Protein AF-A0A6V7L127-F1 (afdb_monomer_lite)

Organism: NCBI:txid1563983

Structure (mmCIF, N/CA/C/O backbone):
data_AF-A0A6V7L127-F1
#
_entry.id   AF-A0A6V7L127-F1
#
loop_
_atom_site.group_PDB
_atom_site.id
_atom_site.type_symbol
_atom_site.label_atom_id
_atom_site.label_alt_id
_atom_site.label_comp_id
_atom_site.label_asym_id
_atom_site.label_entity_id
_atom_site.label_seq_id
_atom_site.pdbx_PDB_ins_code
_atom_site.Cartn_x
_atom_site.Cartn_y
_atom_site.Cartn_z
_atom_site.occupancy
_atom_site.B_iso_or_equiv
_atom_site.auth_seq_id
_atom_site.auth_comp_id
_atom_site.auth_asym_id
_atom_site.auth_atom_id
_atom_site.pdbx_PDB_model_num
ATOM 1 N N . LEU A 1 1 ? 3.756 3.086 -11.913 1.00 68.75 1 LEU A N 1
ATOM 2 C CA . LEU A 1 1 ? 4.487 3.930 -10.945 1.00 68.75 1 LEU A CA 1
ATOM 3 C C . LEU A 1 1 ? 3.865 5.314 -10.884 1.00 68.75 1 LEU A C 1
ATOM 5 O O . LEU A 1 1 ? 4.466 6.295 -11.330 1.00 68.75 1 LEU A O 1
ATOM 9 N N . ASP A 1 2 ? 2.639 5.339 -10.369 1.00 82.31 2 ASP A N 1
ATOM 10 C CA . ASP A 1 2 ? 1.858 6.536 -10.067 1.00 82.31 2 ASP A CA 1
ATOM 11 C C . ASP A 1 2 ? 1.959 6.907 -8.583 1.00 82.31 2 ASP A C 1
ATOM 13 O O . ASP A 1 2 ? 1.777 8.077 -8.241 1.00 82.31 2 ASP A O 1
ATOM 17 N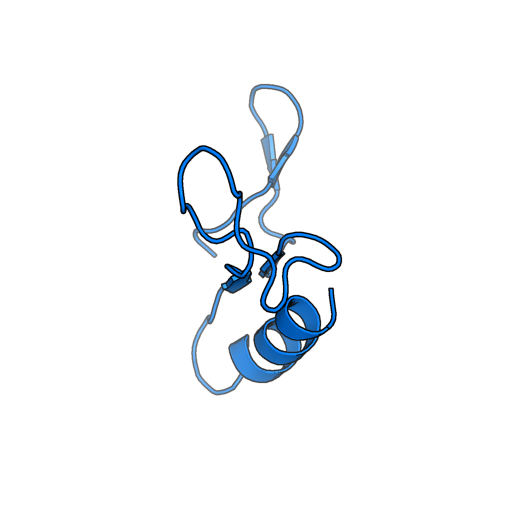 N . MET A 1 3 ? 2.303 5.957 -7.703 1.00 91.56 3 MET A N 1
ATOM 18 C CA . MET A 1 3 ? 2.570 6.277 -6.307 1.00 91.56 3 MET A CA 1
ATOM 19 C C . MET A 1 3 ? 3.950 6.920 -6.167 1.00 91.56 3 MET A C 1
ATOM 21 O O . MET A 1 3 ? 4.911 6.554 -6.851 1.00 91.56 3 MET A O 1
ATOM 25 N N . CYS A 1 4 ? 4.065 7.898 -5.273 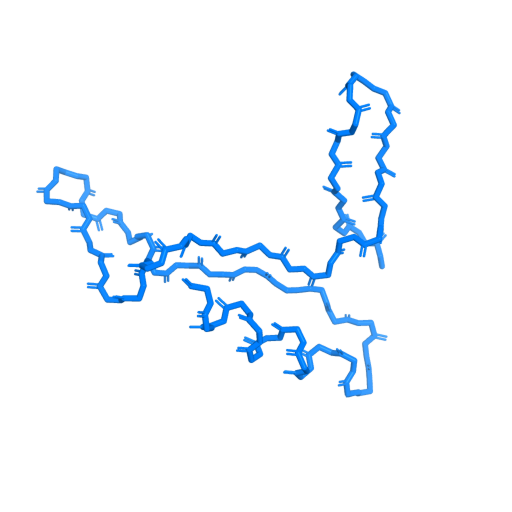1.00 91.38 4 CYS A N 1
ATOM 26 C CA . CYS A 1 4 ? 5.365 8.431 -4.912 1.00 91.38 4 CYS A CA 1
ATOM 27 C C . CYS A 1 4 ? 5.387 9.038 -3.524 1.00 91.38 4 CYS A C 1
ATOM 29 O O . CYS A 1 4 ? 4.372 9.494 -2.996 1.00 91.38 4 CYS A O 1
ATOM 31 N N . ASN A 1 5 ? 6.590 9.074 -2.968 1.00 91.62 5 ASN A N 1
ATOM 32 C CA . ASN A 1 5 ? 6.900 9.838 -1.784 1.00 91.62 5 ASN A CA 1
ATOM 33 C C . ASN A 1 5 ? 7.447 11.211 -2.195 1.00 91.62 5 ASN A C 1
ATOM 35 O O . ASN A 1 5 ? 8.381 11.315 -2.993 1.00 91.62 5 ASN A O 1
ATOM 39 N N . MET A 1 6 ? 6.859 12.279 -1.662 1.00 92.06 6 MET A N 1
ATOM 40 C CA . MET A 1 6 ? 7.329 13.639 -1.913 1.00 92.06 6 MET A CA 1
ATOM 41 C C . MET A 1 6 ? 8.560 13.927 -1.050 1.00 92.06 6 MET A C 1
ATOM 43 O O . MET A 1 6 ? 8.471 14.053 0.169 1.00 92.06 6 MET A O 1
ATOM 47 N N . VAL A 1 7 ? 9.719 14.063 -1.693 1.00 91.81 7 VAL A N 1
ATOM 48 C CA . VAL A 1 7 ? 10.973 14.480 -1.064 1.00 91.81 7 VAL A CA 1
ATOM 49 C C . VAL A 1 7 ? 11.115 15.994 -1.225 1.00 91.81 7 VAL A C 1
ATOM 51 O O . VAL A 1 7 ? 11.359 16.521 -2.315 1.00 91.81 7 VAL A O 1
ATOM 54 N N . GLY A 1 8 ? 10.936 16.714 -0.118 1.00 89.94 8 GLY A N 1
ATOM 55 C CA . GLY A 1 8 ? 10.840 18.173 -0.136 1.00 89.94 8 GLY A CA 1
ATOM 56 C C . GLY A 1 8 ? 9.589 18.647 -0.883 1.00 89.94 8 GLY A C 1
ATOM 57 O O . GLY A 1 8 ? 8.534 18.027 -0.797 1.00 89.94 8 GLY A O 1
ATOM 58 N N . ASN A 1 9 ? 9.705 19.750 -1.628 1.00 90.75 9 ASN A N 1
ATOM 59 C CA . ASN A 1 9 ? 8.550 20.395 -2.273 1.00 90.75 9 ASN A CA 1
ATOM 60 C C . ASN A 1 9 ? 8.430 20.115 -3.780 1.00 90.75 9 ASN A C 1
ATOM 62 O O . ASN A 1 9 ? 7.550 20.679 -4.427 1.00 90.75 9 ASN A O 1
ATOM 66 N N . SER A 1 10 ? 9.323 19.316 -4.369 1.00 89.56 10 SER A N 1
ATOM 67 C CA . SER A 1 10 ? 9.409 19.209 -5.835 1.00 89.56 10 SER A CA 1
ATOM 68 C C . SER A 1 10 ? 9.858 17.859 -6.388 1.00 89.56 10 SER A C 1
ATOM 70 O O . SER A 1 10 ? 9.717 17.644 -7.591 1.00 89.56 10 SER A O 1
ATOM 72 N N . VAL A 1 11 ? 10.392 16.953 -5.565 1.00 93.00 11 VAL A N 1
ATOM 73 C CA . VAL A 1 11 ? 10.867 15.647 -6.036 1.00 93.00 11 VAL A CA 1
ATOM 74 C C . VAL A 1 11 ? 9.870 14.574 -5.621 1.00 93.00 11 VAL A C 1
ATOM 76 O O . VAL A 1 11 ? 9.592 14.401 -4.443 1.00 93.00 11 VAL A O 1
ATOM 79 N N . CYS A 1 12 ? 9.337 13.853 -6.601 1.00 91.25 12 CYS A N 1
ATOM 80 C CA . CYS A 1 12 ? 8.426 12.727 -6.409 1.00 91.25 12 CYS A CA 1
ATOM 81 C C . CYS A 1 12 ? 9.237 11.437 -6.597 1.00 91.25 12 CYS A C 1
ATOM 83 O O . CYS A 1 12 ? 9.557 11.056 -7.725 1.00 91.25 12 CYS A O 1
ATOM 85 N N . ASP A 1 13 ? 9.627 10.814 -5.484 1.00 90.94 13 ASP A N 1
ATOM 86 C CA . ASP A 1 13 ? 10.364 9.552 -5.455 1.00 90.94 13 ASP A CA 1
ATOM 87 C C . ASP A 1 13 ? 9.398 8.375 -5.629 1.00 90.94 13 ASP A C 1
ATOM 89 O O . ASP A 1 13 ? 8.561 8.092 -4.773 1.00 90.94 13 ASP A O 1
ATOM 93 N N . ARG A 1 14 ? 9.522 7.689 -6.765 1.00 91.69 14 ARG A N 1
ATOM 94 C CA . ARG A 1 14 ? 8.656 6.575 -7.179 1.00 91.69 14 ARG A CA 1
ATOM 95 C C . ARG A 1 14 ? 9.185 5.201 -6.757 1.00 91.69 14 ARG A C 1
ATOM 97 O O . ARG A 1 14 ? 8.733 4.191 -7.284 1.00 91.69 14 ARG A O 1
ATOM 104 N N . SER A 1 15 ? 10.184 5.146 -5.874 1.00 91.56 15 SER A N 1
ATOM 105 C CA . SER A 1 15 ? 1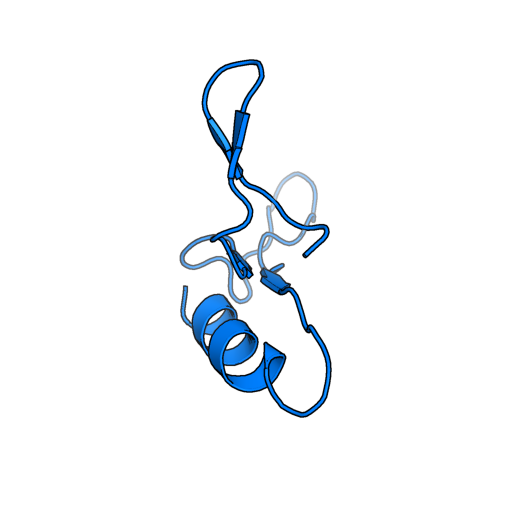0.722 3.884 -5.348 1.00 91.56 15 SER A CA 1
ATOM 106 C C . SER A 1 15 ? 9.824 3.233 -4.292 1.00 91.56 15 SER A C 1
ATOM 108 O O . SER A 1 15 ? 9.958 2.040 -4.025 1.00 91.56 15 SER A O 1
ATOM 110 N N . THR A 1 16 ? 8.910 4.000 -3.693 1.00 93.44 16 THR A N 1
ATOM 111 C CA . THR A 1 16 ? 7.933 3.490 -2.724 1.00 93.44 16 THR A CA 1
ATOM 112 C C . THR A 1 16 ? 6.903 2.609 -3.429 1.00 93.44 16 THR A C 1
ATOM 114 O O . THR A 1 16 ? 6.414 2.988 -4.487 1.00 93.44 16 THR A O 1
ATOM 117 N N . LEU A 1 17 ? 6.587 1.446 -2.847 1.00 94.50 17 LEU A N 1
ATOM 118 C CA . LEU A 1 17 ? 5.651 0.458 -3.410 1.00 94.50 17 LEU A CA 1
ATOM 119 C C . LEU A 1 17 ? 4.394 0.245 -2.552 1.00 94.50 17 LEU A C 1
ATOM 121 O O . LEU A 1 17 ? 3.466 -0.435 -2.992 1.00 94.50 17 LEU A O 1
ATOM 125 N N . GLY A 1 18 ? 4.349 0.831 -1.355 1.00 94.88 18 GLY A N 1
ATOM 126 C CA . GLY A 1 18 ? 3.238 0.702 -0.425 1.00 94.88 18 GLY A CA 1
ATOM 127 C C . GLY A 1 18 ? 3.262 1.754 0.686 1.00 94.88 18 GLY A C 1
ATOM 128 O O . GLY A 1 18 ? 4.274 2.426 0.892 1.00 94.88 18 GLY A O 1
ATOM 129 N N . PHE A 1 19 ? 2.114 1.935 1.339 1.00 94.50 19 PHE A N 1
ATOM 130 C CA . PHE A 1 19 ? 1.965 2.697 2.578 1.00 94.50 19 PHE A CA 1
ATOM 131 C C . PHE A 1 19 ? 0.940 2.009 3.477 1.00 94.50 19 PHE A C 1
ATOM 133 O O . PHE A 1 19 ? -0.159 1.696 3.016 1.00 94.50 19 PHE A O 1
ATOM 140 N N . ALA A 1 20 ? 1.233 1.900 4.767 1.00 93.81 20 ALA A N 1
ATOM 141 C CA . ALA A 1 20 ? 0.297 1.447 5.787 1.00 93.81 20 ALA A CA 1
ATOM 142 C C . ALA A 1 20 ? 0.506 2.201 7.104 1.00 93.81 20 ALA A C 1
ATOM 144 O O . ALA A 1 20 ? 1.568 2.774 7.356 1.00 93.81 20 ALA A O 1
ATOM 145 N N . PHE A 1 21 ? -0.527 2.208 7.945 1.00 90.38 21 PHE A N 1
ATOM 146 C CA . PHE A 1 21 ? -0.389 2.631 9.335 1.00 90.38 21 PHE A CA 1
ATOM 147 C C . PHE A 1 21 ? 0.232 1.501 10.153 1.00 90.38 21 PHE A C 1
ATOM 149 O O . PHE A 1 21 ? -0.317 0.401 10.188 1.00 90.38 21 PHE A O 1
ATOM 156 N N . GLU A 1 22 ? 1.326 1.797 10.853 1.00 89.94 22 GLU A N 1
ATOM 157 C CA . GLU A 1 22 ? 1.962 0.845 11.766 1.00 89.94 22 GLU A CA 1
ATOM 158 C C . GLU A 1 22 ? 0.975 0.404 12.857 1.00 89.94 22 GLU A C 1
ATOM 160 O O . GLU A 1 22 ? 0.316 1.238 13.487 1.00 89.94 22 GLU A O 1
ATOM 165 N N . ALA A 1 23 ? 0.847 -0.909 13.059 1.00 88.31 23 ALA A N 1
ATOM 166 C CA . ALA A 1 23 ? -0.121 -1.520 13.971 1.00 88.31 23 ALA A CA 1
ATOM 167 C C . ALA A 1 23 ? -1.578 -1.045 13.754 1.00 88.31 23 ALA A C 1
ATOM 169 O O . ALA A 1 23 ? -2.411 -1.103 14.665 1.00 88.31 23 ALA A O 1
ATOM 170 N N . GLY A 1 24 ? -1.913 -0.593 12.540 1.00 86.00 24 GLY A N 1
ATOM 171 C CA . GLY A 1 24 ? -3.251 -0.126 12.177 1.00 86.00 24 GLY A CA 1
ATOM 172 C C . GLY A 1 24 ? -4.272 -1.259 12.055 1.00 86.00 24 GLY A C 1
ATOM 173 O O . GLY A 1 24 ? -5.480 -1.017 12.067 1.00 86.00 24 GLY A O 1
ATOM 174 N N . ALA A 1 25 ? -3.817 -2.511 11.961 1.00 86.69 25 ALA A N 1
ATOM 175 C CA . ALA A 1 25 ? -4.672 -3.680 11.795 1.00 86.69 25 ALA A CA 1
ATOM 176 C C . ALA A 1 25 ? -5.753 -3.765 12.888 1.00 86.69 25 ALA A C 1
ATOM 178 O O . ALA A 1 25 ? -5.470 -3.828 14.083 1.00 86.69 25 ALA A O 1
ATOM 179 N N . CYS A 1 26 ? -7.021 -3.782 12.461 1.00 83.69 26 CYS A N 1
ATOM 180 C CA . CYS A 1 26 ? -8.203 -3.776 13.333 1.00 83.69 26 CYS A CA 1
ATOM 181 C C . CYS A 1 26 ? -8.294 -2.586 14.310 1.00 83.69 26 CYS A C 1
ATOM 183 O O . CYS A 1 26 ? -9.207 -2.558 15.140 1.00 83.69 26 CYS A O 1
ATOM 185 N N . ASN A 1 27 ? -7.415 -1.590 14.188 1.00 79.44 27 ASN A N 1
ATOM 186 C CA . ASN A 1 27 ? -7.470 -0.367 14.961 1.00 79.44 27 ASN A CA 1
ATOM 187 C C . ASN A 1 27 ? -8.516 0.578 14.348 1.00 79.44 27 ASN A C 1
ATOM 189 O O . ASN A 1 27 ? -8.555 0.837 13.138 1.00 79.44 27 ASN A O 1
ATOM 193 N N . ARG A 1 28 ? -9.422 1.062 15.196 1.00 73.50 28 ARG A N 1
ATOM 194 C CA . ARG A 1 28 ? -10.469 2.015 14.833 1.00 73.50 28 ARG A CA 1
ATOM 195 C C . ARG A 1 28 ? -10.404 3.188 15.784 1.00 73.50 28 ARG A C 1
ATOM 197 O O . ARG A 1 28 ? -10.521 3.001 16.995 1.00 73.50 28 ARG A O 1
ATOM 204 N N . SER A 1 29 ? -10.328 4.394 15.224 1.00 68.31 29 SER A N 1
ATOM 205 C CA . SER A 1 29 ? -10.459 5.609 16.020 1.00 68.31 29 SER A CA 1
ATOM 206 C C . SER A 1 29 ? -11.816 5.612 16.726 1.00 68.31 29 SER A C 1
ATOM 208 O O . SER A 1 29 ? -12.871 5.506 16.094 1.00 68.31 29 SER A O 1
ATOM 210 N N . ALA A 1 30 ? -11.798 5.743 18.053 1.00 72.81 30 ALA A N 1
ATOM 211 C CA . ALA A 1 30 ? -13.011 5.831 18.864 1.00 72.81 30 ALA A CA 1
ATOM 212 C C . ALA A 1 30 ? -13.774 7.154 18.654 1.00 72.81 30 ALA A C 1
ATOM 214 O O . ALA A 1 30 ? -14.946 7.242 19.016 1.00 72.81 30 ALA A O 1
ATOM 215 N N . ILE A 1 31 ? -13.113 8.165 18.075 1.00 69.12 31 ILE A N 1
ATOM 216 C CA . ILE A 1 31 ? -13.643 9.521 17.897 1.00 69.12 31 ILE A CA 1
ATOM 217 C C . ILE A 1 31 ? -14.355 9.625 16.546 1.00 69.12 31 ILE A C 1
ATOM 219 O O . ILE A 1 31 ? -15.558 9.875 16.501 1.00 69.12 31 ILE A O 1
ATOM 223 N N . ASP A 1 32 ? -13.642 9.333 15.457 1.00 68.69 32 ASP A N 1
ATOM 224 C CA . ASP A 1 32 ? -14.153 9.568 14.101 1.00 68.69 32 ASP A CA 1
ATOM 225 C C . ASP A 1 32 ? -14.696 8.299 13.431 1.00 68.69 32 ASP A C 1
ATOM 227 O O . ASP A 1 32 ? -15.224 8.360 12.324 1.00 68.69 32 ASP A O 1
ATOM 231 N N . ARG A 1 33 ? -14.552 7.127 14.076 1.00 64.50 33 ARG A N 1
ATOM 232 C CA . ARG A 1 33 ? -14.841 5.788 13.511 1.00 64.50 33 ARG A CA 1
ATOM 233 C C . ARG A 1 33 ? -14.129 5.492 12.188 1.00 64.50 33 ARG A C 1
ATOM 235 O O . ARG A 1 33 ? -14.422 4.479 11.552 1.00 64.50 33 ARG A O 1
ATOM 242 N N . ASN A 1 34 ? -13.187 6.344 11.800 1.00 65.69 34 ASN A N 1
ATOM 243 C CA . ASN A 1 34 ? -12.307 6.111 10.679 1.00 65.69 34 ASN A CA 1
ATOM 244 C C . ASN A 1 34 ? -11.330 4.997 11.054 1.00 65.69 34 ASN A C 1
ATOM 246 O O . ASN A 1 34 ? -10.829 4.911 12.181 1.00 65.69 34 ASN A O 1
ATOM 250 N N . THR A 1 35 ? -11.141 4.095 10.104 1.00 66.12 35 THR A N 1
ATOM 251 C CA . THR A 1 35 ? -10.275 2.934 10.242 1.00 66.12 35 THR A CA 1
ATOM 252 C C . THR A 1 35 ? -8.850 3.360 9.904 1.00 66.12 35 THR A C 1
ATOM 254 O O . THR A 1 35 ? -8.604 3.846 8.804 1.00 66.12 35 THR A O 1
ATOM 257 N N . GLU A 1 36 ? -7.925 3.140 10.837 1.00 73.31 36 GLU A N 1
ATOM 258 C CA . GLU A 1 36 ? -6.477 3.180 10.573 1.00 73.31 36 GLU A CA 1
ATOM 259 C C . GLU A 1 36 ? -5.997 1.848 9.965 1.00 73.31 36 GLU A C 1
ATOM 261 O O . GLU A 1 36 ? -4.880 1.743 9.483 1.00 73.31 36 GLU A O 1
ATOM 266 N N . ALA A 1 37 ? -6.861 0.829 9.900 1.00 84.12 37 ALA A N 1
ATOM 267 C CA . ALA A 1 37 ? -6.633 -0.415 9.157 1.00 84.12 37 ALA A CA 1
ATOM 268 C C . ALA A 1 37 ? -6.787 -0.221 7.632 1.00 84.12 37 ALA A C 1
ATOM 270 O O . ALA A 1 37 ? -7.649 -0.834 6.995 1.00 84.12 37 ALA A O 1
ATOM 271 N N . VAL A 1 38 ? -5.984 0.672 7.055 1.00 88.31 38 VAL A N 1
ATOM 272 C CA . VAL A 1 38 ? -5.878 0.887 5.608 1.00 88.31 38 VAL A CA 1
ATOM 273 C C . VAL A 1 38 ? -4.412 0.800 5.205 1.00 88.31 38 VAL A C 1
ATOM 275 O O . VAL A 1 38 ? -3.552 1.408 5.838 1.00 88.31 38 VAL A O 1
ATOM 278 N N . GLY A 1 39 ? -4.157 0.074 4.119 1.00 91.75 39 GLY A N 1
ATOM 279 C CA . GLY A 1 39 ? -2.890 0.080 3.403 1.00 91.75 39 GLY A CA 1
ATOM 280 C C . GLY A 1 39 ? -3.133 0.314 1.914 1.00 91.75 39 GLY A C 1
ATOM 281 O O . GLY A 1 39 ? -4.192 -0.034 1.384 1.00 91.75 39 GLY A O 1
ATOM 282 N N . MET A 1 40 ? -2.166 0.924 1.245 1.00 93.88 40 MET A N 1
ATOM 283 C CA . MET A 1 40 ? -2.146 1.137 -0.198 1.00 93.88 40 MET A CA 1
ATOM 284 C C . MET A 1 40 ? -0.915 0.466 -0.779 1.00 93.88 40 MET A C 1
ATOM 286 O O . MET A 1 40 ? 0.139 0.457 -0.156 1.00 93.88 40 MET A O 1
ATOM 290 N N . VAL A 1 41 ? -1.045 -0.061 -1.988 1.00 95.56 41 VAL A N 1
ATOM 291 C CA . VAL A 1 41 ? 0.029 -0.762 -2.687 1.00 95.56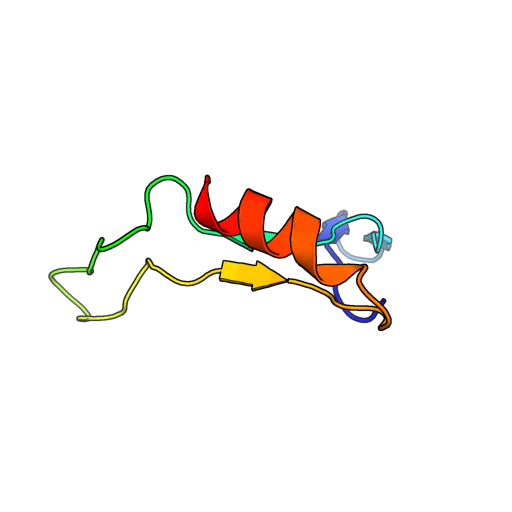 41 VAL A CA 1
ATOM 292 C C . VAL A 1 41 ? -0.032 -0.456 -4.164 1.00 95.56 41 VAL A C 1
ATOM 294 O O . VAL A 1 41 ? -1.119 -0.392 -4.740 1.00 95.56 41 VAL A O 1
ATOM 297 N N . GLU A 1 42 ? 1.133 -0.301 -4.777 1.00 94.12 42 GLU A N 1
ATOM 298 C CA . GLU A 1 42 ? 1.238 -0.197 -6.223 1.00 94.12 42 GLU A CA 1
ATOM 299 C C . GLU A 1 42 ? 1.473 -1.566 -6.854 1.00 94.12 42 GLU A C 1
ATOM 301 O O . GLU A 1 42 ? 2.434 -2.271 -6.545 1.00 94.12 42 GLU A O 1
ATOM 306 N N . ASP A 1 43 ? 0.594 -1.918 -7.791 1.00 92.56 43 ASP A N 1
ATOM 307 C CA . ASP A 1 43 ? 0.749 -3.082 -8.650 1.00 92.56 43 ASP A CA 1
ATOM 308 C C . ASP A 1 43 ? 1.009 -2.637 -10.091 1.00 92.56 43 ASP A C 1
ATOM 310 O O . ASP A 1 43 ? 0.172 -2.008 -10.736 1.00 92.56 43 ASP A O 1
ATOM 314 N N . ASN A 1 44 ? 2.177 -3.000 -10.615 1.00 90.31 44 ASN A N 1
ATOM 315 C CA . ASN A 1 44 ? 2.564 -2.765 -12.005 1.00 90.31 44 ASN A CA 1
ATOM 316 C C . ASN A 1 44 ? 2.211 -3.962 -12.914 1.00 90.31 44 ASN A C 1
ATOM 318 O O . ASN A 1 44 ? 2.742 -4.089 -14.019 1.00 90.31 44 ASN A O 1
ATOM 322 N N . GLY A 1 45 ? 1.319 -4.844 -12.453 1.00 90.88 45 GLY A N 1
ATOM 323 C CA . GLY A 1 45 ? 0.835 -6.012 -13.175 1.00 90.88 45 GLY A CA 1
ATOM 324 C C . GLY A 1 45 ? 1.640 -7.287 -12.909 1.00 90.88 45 GLY A C 1
ATOM 325 O O . GLY A 1 45 ? 2.628 -7.322 -12.166 1.00 90.88 45 GLY A O 1
ATOM 326 N N . GLY A 1 46 ? 1.188 -8.380 -13.531 1.00 90.25 46 GLY A N 1
ATOM 327 C CA . GLY A 1 46 ? 1.723 -9.718 -13.283 1.0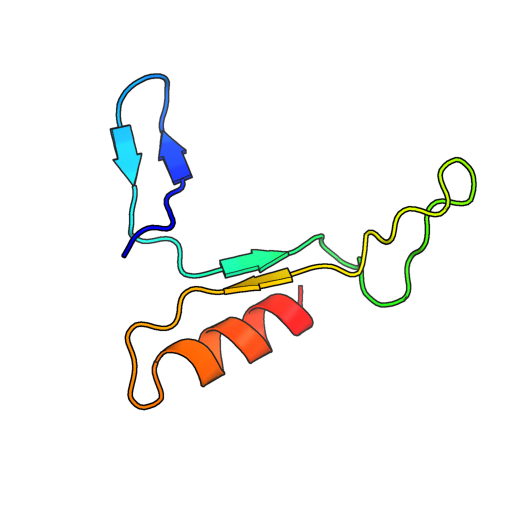0 90.25 46 GLY A CA 1
ATOM 328 C C . GLY A 1 46 ? 1.494 -10.138 -11.830 1.00 90.25 46 GLY A C 1
ATOM 329 O O . GLY A 1 46 ? 0.369 -10.446 -11.452 1.00 90.25 46 GLY A O 1
ATOM 330 N N . PHE A 1 47 ? 2.569 -10.147 -11.037 1.00 92.50 47 PHE A N 1
ATOM 331 C CA . PHE A 1 47 ? 2.563 -10.504 -9.610 1.00 92.50 47 PHE A CA 1
ATOM 332 C C . PHE A 1 47 ? 3.285 -9.474 -8.727 1.00 92.50 47 PHE A C 1
ATOM 334 O O . PHE A 1 47 ? 3.616 -9.763 -7.576 1.00 92.50 47 PHE A O 1
ATOM 341 N N . SER A 1 48 ? 3.571 -8.284 -9.264 1.00 92.44 48 SER A N 1
ATOM 342 C CA . SER A 1 48 ? 4.442 -7.310 -8.601 1.00 92.44 48 SER A CA 1
ATOM 343 C C . SER A 1 48 ? 3.863 -6.772 -7.288 1.00 92.44 48 SER A C 1
ATOM 345 O O . SER A 1 48 ? 4.619 -6.572 -6.342 1.00 92.44 48 SER A O 1
ATOM 347 N N . GLY A 1 49 ? 2.535 -6.636 -7.195 1.00 94.25 49 GLY A N 1
ATOM 348 C CA . GLY A 1 49 ? 1.852 -6.163 -5.989 1.00 94.25 49 GLY A CA 1
ATOM 349 C C . GLY A 1 49 ? 1.723 -7.184 -4.850 1.00 94.25 49 GLY A C 1
ATOM 350 O O . GLY A 1 49 ? 1.377 -6.791 -3.742 1.00 94.25 49 GLY A O 1
ATOM 351 N N . ILE A 1 50 ? 2.019 -8.478 -5.058 1.00 96.56 50 IL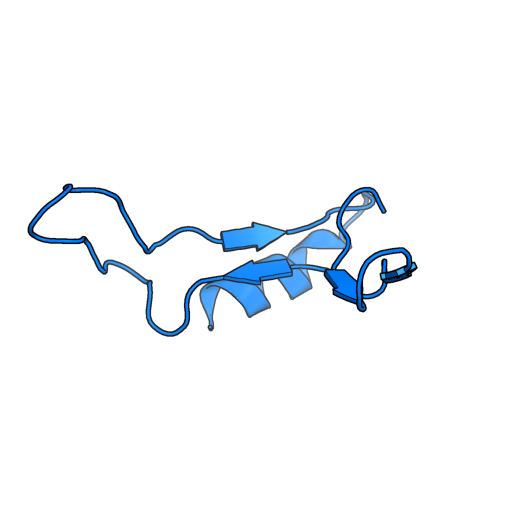E A N 1
ATOM 352 C CA . ILE A 1 50 ? 1.784 -9.517 -4.029 1.00 96.56 50 ILE A CA 1
ATOM 353 C C . ILE A 1 50 ? 2.681 -9.323 -2.801 1.00 96.56 50 ILE A C 1
ATOM 355 O O . ILE A 1 50 ? 2.205 -9.353 -1.662 1.00 96.56 50 ILE A O 1
ATOM 359 N N . ILE A 1 51 ? 3.987 -9.151 -3.023 1.00 96.19 51 ILE A N 1
ATOM 360 C CA . ILE A 1 51 ? 4.954 -8.999 -1.930 1.00 96.19 51 ILE A CA 1
ATOM 361 C C . ILE A 1 51 ? 4.736 -7.675 -1.186 1.00 96.19 51 ILE A C 1
ATOM 363 O O . ILE A 1 51 ? 4.615 -7.733 0.037 1.00 96.19 51 ILE A O 1
ATOM 367 N N . PRO A 1 52 ? 4.593 -6.519 -1.867 1.00 96.31 52 PRO A N 1
ATOM 368 C CA . PRO A 1 52 ? 4.246 -5.268 -1.203 1.00 96.31 52 PRO A CA 1
ATOM 369 C C . PRO A 1 52 ? 2.934 -5.372 -0.424 1.00 96.31 52 PRO A C 1
ATOM 371 O O . PRO A 1 52 ? 2.886 -4.955 0.720 1.00 96.31 52 PRO A O 1
ATOM 374 N N . ALA A 1 53 ? 1.889 -6.014 -0.960 1.00 96.38 53 ALA A N 1
ATOM 375 C CA . ALA A 1 53 ? 0.609 -6.090 -0.249 1.00 96.38 53 ALA A CA 1
ATOM 376 C C . ALA A 1 53 ? 0.742 -6.867 1.064 1.00 96.38 53 ALA A C 1
ATOM 378 O O . ALA A 1 53 ? 0.165 -6.494 2.081 1.00 96.38 53 ALA A O 1
ATOM 379 N N . THR A 1 54 ? 1.545 -7.931 1.050 1.00 97.12 54 THR A N 1
ATOM 380 C CA . THR A 1 54 ? 1.841 -8.706 2.259 1.00 97.12 54 THR A CA 1
ATOM 381 C C . THR A 1 54 ? 2.709 -7.910 3.237 1.00 97.12 54 THR A C 1
ATOM 383 O O . THR A 1 54 ? 2.509 -8.011 4.443 1.00 97.12 54 THR A O 1
ATOM 386 N N . HIS A 1 55 ? 3.653 -7.114 2.726 1.00 96.81 55 HIS A N 1
ATOM 387 C CA . HIS A 1 55 ? 4.490 -6.219 3.525 1.00 96.81 55 HIS A CA 1
ATOM 388 C C . HIS A 1 55 ? 3.651 -5.160 4.248 1.00 96.81 55 HIS A C 1
ATOM 390 O O . HIS A 1 55 ? 3.751 -5.040 5.462 1.00 96.81 55 HIS A O 1
ATOM 396 N N . GLU A 1 56 ? 2.756 -4.477 3.531 1.00 96.19 56 GLU A N 1
ATOM 397 C CA . GLU A 1 56 ? 1.908 -3.421 4.096 1.00 96.19 56 GLU A CA 1
ATOM 398 C C . GLU A 1 56 ? 0.887 -3.939 5.115 1.00 96.19 56 GLU A C 1
ATOM 400 O O . GLU A 1 56 ? 0.535 -3.231 6.047 1.00 96.19 56 GLU A O 1
ATOM 405 N N . VAL A 1 57 ? 0.419 -5.185 4.980 1.00 94.56 57 VAL A N 1
ATOM 406 C CA . VAL A 1 57 ? -0.425 -5.824 6.009 1.00 94.56 57 VAL A CA 1
ATOM 407 C C . VAL A 1 57 ? 0.366 -6.134 7.288 1.00 94.56 57 VAL A C 1
ATOM 409 O O . VAL A 1 57 ? -0.235 -6.273 8.352 1.00 94.56 57 VAL A O 1
ATOM 412 N N . ALA A 1 58 ? 1.687 -6.297 7.184 1.00 94.25 58 ALA A N 1
ATOM 413 C CA . ALA A 1 58 ? 2.560 -6.631 8.307 1.00 94.25 58 ALA A CA 1
ATOM 414 C C . ALA A 1 58 ? 3.114 -5.405 9.049 1.00 94.25 58 ALA A C 1
ATOM 416 O O . ALA A 1 58 ? 3.658 -5.582 10.142 1.00 94.25 58 ALA A O 1
ATOM 417 N N . HIS A 1 59 ? 3.009 -4.211 8.460 1.00 92.94 59 HIS A N 1
ATOM 418 C CA . HIS A 1 59 ? 3.216 -2.948 9.167 1.00 92.94 59 HIS A CA 1
ATOM 419 C C . HIS A 1 59 ? 2.177 -2.778 10.281 1.00 92.94 59 HIS A C 1
ATOM 421 O O . HIS A 1 59 ? 2.590 -2.371 11.390 1.00 92.94 59 HIS A O 1
#

Radius of gyration: 13.46 Å; chains: 1; bounding box: 26×31×32 Å

Sequence (59 aa):
LDMCNMVGNSVCDRSTLGFAFEAGACNRSAIDRNTEAVGMVEDNGGFSGIIPATHEVAH

InterPro domains:
  IPR024079 Metallopeptidase, catalytic domain superfamily [G3DSA:3.40.390.10] (1-59)

Secondary structure (DSSP, 8-state):
----EEETTTEEETT--EEE-TT-TT-B-TTT--BS--EEE---STTTTHHHHHHHHH-

Foldseek 3Di:
DPQFDDDPDDDTHPPDFKDADVVQCVDADPPPRDGSGDMDGDDPDDCRGVVVVVVRNND

pLDDT: mean 87.87, std 9.25, range [64.5, 97.12]